Protein AF-A0A519FCN3-F1 (afdb_monomer)

Mean predicted aligned error: 5.94 Å

pLDDT: mean 88.91, std 15.65, range [49.97, 98.31]

Solvent-accessible surface area (backbone atoms only — not comparable to full-atom values): 3363 Å² total; per-residue (Å²): 143,80,80,92,78,67,81,66,43,52,53,57,49,25,52,53,38,53,56,49,23,51,52,28,47,75,72,67,37,56,68,66,15,48,60,40,31,55,51,22,51,73,57,27,47,77,66,50,26,49,52,28,51,55,54,55,63,70,77,106

Structure (mmCIF, N/CA/C/O backbone):
data_AF-A0A519FCN3-F1
#
_entry.id   AF-A0A519FCN3-F1
#
loop_
_atom_site.group_PDB
_atom_site.id
_atom_site.type_symbol
_atom_site.label_atom_id
_atom_site.label_alt_id
_atom_site.label_comp_id
_atom_site.label_asym_id
_atom_site.label_entity_id
_atom_site.label_seq_id
_atom_site.pdbx_PDB_ins_code
_atom_site.Cartn_x
_atom_site.Cartn_y
_atom_site.Cartn_z
_atom_site.occupancy
_atom_site.B_iso_or_equiv
_atom_site.auth_seq_id
_atom_site.auth_comp_id
_atom_site.auth_asym_id
_atom_site.auth_atom_id
_atom_site.pdbx_PDB_model_num
ATOM 1 N N . ASP A 1 1 ? 18.575 14.421 -28.436 1.00 57.78 1 ASP A N 1
ATOM 2 C CA . ASP A 1 1 ? 17.993 15.314 -27.422 1.00 57.78 1 ASP A CA 1
ATOM 3 C C . ASP A 1 1 ? 16.483 15.359 -27.595 1.00 57.78 1 ASP A C 1
ATOM 5 O O . ASP A 1 1 ? 15.966 16.200 -28.317 1.00 57.78 1 ASP A O 1
ATOM 9 N N . GLU A 1 2 ? 15.798 14.384 -26.995 1.00 55.28 2 GLU A N 1
ATOM 10 C CA . GLU A 1 2 ? 14.338 14.344 -26.824 1.00 55.28 2 GLU A CA 1
ATOM 11 C C . GLU A 1 2 ? 14.055 14.366 -25.307 1.00 55.28 2 GLU A C 1
ATOM 13 O O . GLU A 1 2 ? 14.833 13.776 -24.553 1.00 55.28 2 GLU A O 1
ATOM 18 N N . PRO A 1 3 ? 13.037 15.109 -24.838 1.00 52.97 3 PRO A N 1
ATOM 19 C CA . PRO A 1 3 ? 12.976 15.629 -23.470 1.00 52.97 3 PRO A CA 1
ATOM 20 C C . PRO A 1 3 ? 12.467 14.608 -22.436 1.00 52.97 3 PRO A C 1
ATOM 22 O O . PRO A 1 3 ? 11.476 13.932 -22.676 1.00 52.97 3 PRO A O 1
ATOM 25 N N . GLU A 1 4 ? 13.141 14.545 -21.281 1.00 53.12 4 GLU A N 1
ATOM 26 C CA . GLU A 1 4 ? 12.621 14.548 -19.890 1.00 53.12 4 GLU A CA 1
ATOM 27 C C . GLU A 1 4 ? 11.212 13.967 -19.569 1.00 53.12 4 GLU A C 1
ATOM 29 O O . GLU A 1 4 ? 10.527 14.481 -18.689 1.00 53.12 4 GLU A O 1
ATOM 34 N N . PHE A 1 5 ? 10.760 12.889 -20.220 1.00 51.31 5 PHE A N 1
ATOM 35 C CA . PHE A 1 5 ? 9.439 12.267 -19.976 1.00 51.31 5 PHE A CA 1
ATOM 36 C C . PHE A 1 5 ? 9.501 10.836 -19.406 1.00 51.31 5 PHE A C 1
ATOM 38 O O . PHE A 1 5 ? 8.527 10.095 -19.487 1.00 51.31 5 PHE A O 1
ATOM 45 N N . ASP A 1 6 ? 10.634 10.457 -18.808 1.00 54.09 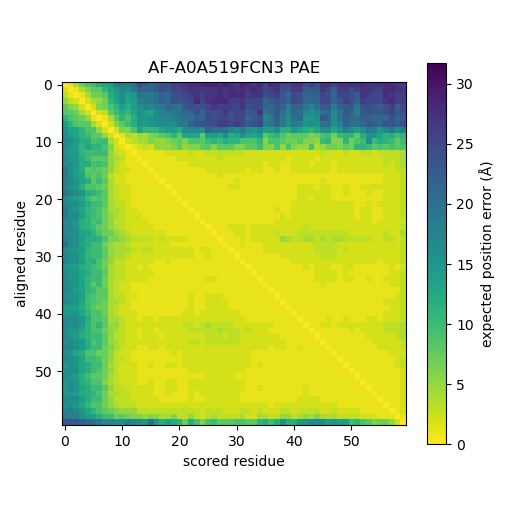6 ASP A N 1
ATOM 46 C CA . ASP A 1 6 ? 10.795 9.221 -18.014 1.00 54.09 6 ASP A CA 1
ATOM 47 C C . ASP A 1 6 ? 10.644 9.482 -16.495 1.00 54.09 6 ASP A C 1
ATOM 49 O O . ASP A 1 6 ? 10.877 8.613 -15.664 1.00 54.09 6 ASP A O 1
ATOM 53 N N . PHE A 1 7 ? 10.226 10.700 -16.111 1.00 49.97 7 PHE A N 1
ATOM 54 C CA . PHE A 1 7 ? 10.006 11.129 -14.716 1.00 49.97 7 PHE A CA 1
ATOM 55 C C . PHE A 1 7 ? 8.843 10.394 -14.013 1.00 49.97 7 PHE A C 1
ATOM 57 O O . PHE A 1 7 ? 8.645 10.544 -12.815 1.00 49.97 7 PHE A O 1
ATOM 64 N N . LEU A 1 8 ? 8.073 9.593 -14.754 1.00 52.09 8 LEU A N 1
ATOM 65 C CA . LEU A 1 8 ? 7.089 8.651 -14.218 1.00 52.09 8 LEU A CA 1
ATOM 66 C C . LEU A 1 8 ? 7.406 7.232 -14.698 1.00 52.09 8 LEU A C 1
ATOM 68 O O . LEU A 1 8 ? 6.515 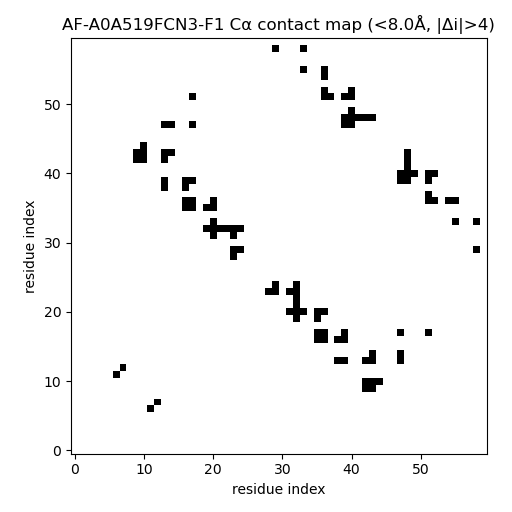6.492 -15.117 1.00 52.09 8 LEU A O 1
ATOM 72 N N . SER A 1 9 ? 8.680 6.833 -14.677 1.00 65.00 9 SER A N 1
ATOM 73 C CA . SER A 1 9 ? 8.967 5.401 -14.608 1.00 65.00 9 SER A CA 1
ATOM 74 C C . SER A 1 9 ? 8.112 4.835 -13.462 1.00 65.00 9 SER A C 1
ATOM 76 O O . SER A 1 9 ? 8.053 5.437 -12.390 1.00 65.00 9 SER A O 1
ATOM 78 N N . GLY A 1 10 ? 7.359 3.750 -13.684 1.00 65.31 10 GLY A N 1
ATOM 79 C CA . GLY A 1 10 ? 6.362 3.259 -12.711 1.00 65.31 10 GLY A CA 1
ATOM 80 C C . GLY A 1 10 ? 6.922 3.021 -11.297 1.00 65.31 10 GLY A C 1
ATOM 81 O O . GLY A 1 10 ? 6.178 3.012 -10.321 1.00 65.31 10 GLY A O 1
ATOM 82 N N . THR A 1 11 ? 8.247 2.918 -11.174 1.00 73.69 11 THR A N 1
ATOM 83 C CA . THR A 1 11 ? 8.994 2.921 -9.916 1.00 73.69 11 THR A CA 1
ATOM 84 C C . THR A 1 11 ? 8.892 4.234 -9.125 1.00 73.69 11 THR A C 1
ATOM 86 O O . THR A 1 11 ? 8.704 4.174 -7.914 1.00 73.69 11 THR A O 1
ATOM 89 N N . ASP A 1 12 ? 8.953 5.416 -9.745 1.00 84.69 12 ASP A N 1
ATOM 90 C CA . ASP A 1 12 ? 8.802 6.698 -9.023 1.00 84.69 12 ASP A CA 1
ATOM 91 C C . ASP A 1 12 ? 7.346 6.933 -8.580 1.00 84.69 12 ASP A C 1
ATOM 93 O O . ASP A 1 12 ? 7.077 7.467 -7.495 1.00 84.69 12 ASP A O 1
ATOM 97 N N . GLU A 1 13 ? 6.385 6.465 -9.380 1.00 91.69 13 GLU A N 1
ATOM 98 C CA . GLU A 1 13 ? 4.968 6.496 -9.013 1.00 91.69 13 GLU A CA 1
ATOM 99 C C . GLU A 1 13 ? 4.683 5.568 -7.821 1.00 91.69 13 GLU A C 1
ATOM 101 O O . GLU A 1 13 ? 4.071 5.991 -6.837 1.00 91.69 13 GLU A O 1
ATOM 106 N N . ALA A 1 14 ? 5.192 4.333 -7.852 1.00 95.19 14 ALA A N 1
ATOM 107 C CA . ALA A 1 14 ? 5.057 3.380 -6.754 1.00 95.19 14 ALA A CA 1
ATOM 108 C C . ALA A 1 14 ? 5.711 3.878 -5.451 1.00 95.19 14 ALA A C 1
ATOM 110 O O . ALA A 1 14 ? 5.155 3.676 -4.370 1.00 95.19 14 ALA A O 1
ATOM 111 N N . ALA A 1 15 ? 6.842 4.588 -5.534 1.00 95.12 15 ALA A N 1
ATOM 112 C CA . ALA A 1 15 ? 7.457 5.234 -4.373 1.00 95.12 15 ALA A CA 1
ATOM 113 C C . ALA A 1 15 ? 6.533 6.300 -3.761 1.00 95.12 15 ALA A C 1
ATOM 115 O O . ALA A 1 15 ? 6.312 6.316 -2.551 1.00 95.12 15 ALA A O 1
ATOM 116 N N . THR A 1 16 ? 5.919 7.136 -4.602 1.00 95.94 16 THR A N 1
ATOM 117 C CA . THR A 1 16 ? 4.951 8.148 -4.150 1.00 95.94 16 THR A CA 1
ATOM 118 C C . THR A 1 16 ? 3.723 7.501 -3.500 1.00 95.94 16 THR A C 1
ATOM 120 O O . THR A 1 16 ? 3.247 7.964 -2.461 1.00 95.94 16 THR A O 1
ATOM 123 N N . LYS A 1 17 ? 3.222 6.399 -4.071 1.00 97.44 17 LYS A N 1
ATOM 124 C CA . LYS A 1 17 ? 2.104 5.624 -3.511 1.00 97.44 17 LYS A CA 1
ATOM 125 C C . LYS A 1 17 ? 2.445 5.022 -2.140 1.00 97.44 17 LYS A C 1
ATOM 127 O O . LYS A 1 17 ? 1.607 5.080 -1.243 1.00 97.44 17 LYS A O 1
ATOM 132 N N . LEU A 1 18 ? 3.667 4.522 -1.925 1.00 98.00 18 LEU A N 1
ATOM 133 C CA . LEU A 1 18 ? 4.115 4.041 -0.606 1.00 98.00 18 LEU A CA 1
ATOM 134 C C . LEU A 1 18 ? 4.062 5.146 0.459 1.00 98.00 18 LEU A C 1
ATOM 136 O O . LEU A 1 18 ? 3.569 4.913 1.565 1.00 98.00 18 LEU A O 1
ATOM 140 N N . ASP A 1 19 ? 4.526 6.352 0.129 1.00 97.75 19 ASP A N 1
ATOM 141 C CA . ASP A 1 19 ? 4.489 7.486 1.058 1.00 97.75 19 ASP A CA 1
ATOM 142 C C . ASP A 1 19 ? 3.056 7.944 1.358 1.00 97.75 19 ASP A C 1
ATOM 144 O O . ASP A 1 19 ? 2.727 8.231 2.513 1.00 97.75 19 ASP A O 1
ATOM 148 N N . LEU A 1 20 ? 2.170 7.938 0.356 1.00 97.94 20 LEU A N 1
ATOM 149 C CA . LEU A 1 20 ? 0.746 8.202 0.566 1.00 97.94 20 LEU A CA 1
ATOM 150 C C . LEU A 1 20 ? 0.119 7.154 1.486 1.00 97.94 20 LEU A C 1
ATOM 152 O O . LEU A 1 20 ? -0.523 7.525 2.466 1.00 97.94 20 LEU A O 1
ATOM 156 N N . ALA A 1 21 ? 0.337 5.864 1.226 1.00 98.12 21 ALA A N 1
ATOM 157 C CA . ALA A 1 21 ? -0.210 4.791 2.050 1.00 98.12 21 ALA A CA 1
ATOM 158 C C . ALA A 1 21 ? 0.187 4.942 3.526 1.00 98.12 21 ALA A C 1
ATOM 160 O O . ALA A 1 21 ? -0.663 4.812 4.404 1.00 98.12 21 ALA A O 1
ATOM 161 N N . ARG A 1 22 ? 1.446 5.300 3.815 1.00 97.19 22 ARG A N 1
ATOM 162 C CA . ARG A 1 22 ? 1.897 5.595 5.187 1.00 97.19 22 ARG A CA 1
ATOM 163 C C . ARG A 1 22 ? 1.095 6.732 5.823 1.00 97.19 22 ARG A C 1
ATOM 165 O O .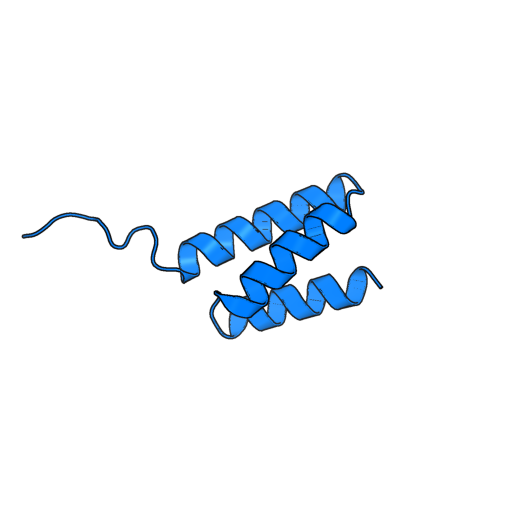 ARG A 1 22 ? 0.647 6.583 6.956 1.00 97.19 22 ARG A O 1
ATOM 172 N N . ALA A 1 23 ? 0.851 7.819 5.093 1.00 98.19 23 ALA A N 1
ATOM 173 C 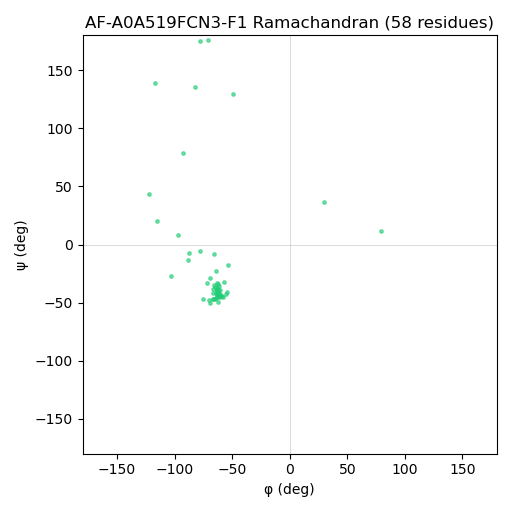CA . ALA A 1 23 ? 0.036 8.927 5.589 1.00 98.19 23 ALA A CA 1
ATOM 174 C C . ALA A 1 23 ? -1.419 8.504 5.875 1.00 98.19 23 ALA A C 1
ATOM 176 O O . ALA A 1 23 ? -1.978 8.895 6.898 1.00 98.19 23 ALA A O 1
ATOM 177 N N . TYR A 1 24 ? -2.029 7.672 5.022 1.00 97.94 24 TYR A N 1
ATOM 178 C CA . TYR A 1 24 ? -3.368 7.116 5.270 1.00 97.94 24 TYR A CA 1
ATOM 179 C C . TYR A 1 24 ? -3.406 6.268 6.553 1.00 97.94 24 TYR A C 1
ATOM 181 O O . TYR A 1 24 ? -4.302 6.448 7.381 1.00 97.94 24 TYR A O 1
ATOM 189 N N . ILE A 1 25 ? -2.385 5.432 6.784 1.00 96.56 25 ILE A N 1
ATOM 190 C CA . ILE A 1 25 ? -2.239 4.653 8.027 1.00 96.56 25 ILE A CA 1
ATOM 191 C C . ILE A 1 25 ? -2.131 5.578 9.245 1.00 96.56 25 ILE A C 1
ATOM 193 O O . ILE A 1 25 ? -2.804 5.351 10.250 1.00 96.56 25 ILE A O 1
ATOM 197 N N . GLU A 1 26 ? -1.322 6.637 9.166 1.00 96.81 26 GLU A N 1
ATOM 198 C CA . GLU A 1 26 ? -1.167 7.623 10.246 1.00 96.81 26 GLU A CA 1
ATOM 199 C C . GLU A 1 26 ? -2.470 8.375 10.556 1.00 96.81 26 GLU A C 1
ATOM 201 O O . GLU A 1 26 ? -2.739 8.701 11.714 1.00 96.81 26 GLU A O 1
ATOM 206 N N . MET A 1 27 ? -3.305 8.611 9.542 1.00 96.94 27 MET A N 1
ATOM 207 C CA . MET A 1 27 ? -4.638 9.202 9.697 1.00 96.94 27 MET A CA 1
ATOM 208 C C . MET A 1 27 ? -5.694 8.203 10.202 1.00 96.94 27 MET A C 1
ATOM 210 O O . MET A 1 27 ? -6.817 8.608 10.506 1.00 96.94 27 MET A O 1
ATOM 214 N N . GLY A 1 28 ? -5.346 6.918 10.334 1.00 96.12 28 GLY A N 1
ATOM 215 C CA . GLY A 1 28 ? -6.254 5.850 10.757 1.00 96.12 28 GLY A CA 1
ATOM 216 C C . GLY A 1 28 ? -7.180 5.337 9.651 1.00 96.12 28 GLY A C 1
ATOM 217 O O . GLY A 1 28 ? -8.116 4.595 9.943 1.00 96.12 28 GLY A O 1
ATOM 218 N N . ASP A 1 29 ? -6.928 5.713 8.398 1.00 97.56 29 ASP A N 1
ATOM 219 C CA . ASP A 1 29 ? -7.660 5.239 7.227 1.00 97.56 29 ASP A CA 1
ATOM 220 C C . ASP A 1 29 ? -6.950 4.017 6.625 1.00 97.56 29 ASP A C 1
ATOM 222 O O . ASP A 1 29 ? -6.184 4.097 5.661 1.00 97.56 29 ASP A O 1
ATOM 226 N N . ALA A 1 30 ? -7.165 2.865 7.261 1.00 95.38 30 ALA A N 1
ATOM 227 C CA . ALA A 1 30 ? -6.555 1.605 6.847 1.00 95.38 30 ALA A CA 1
ATOM 228 C C . ALA A 1 30 ? -7.104 1.088 5.507 1.00 95.38 30 ALA A C 1
ATOM 230 O O . ALA A 1 30 ? -6.371 0.418 4.781 1.00 95.38 30 ALA A O 1
ATOM 231 N N . ASP A 1 31 ? -8.359 1.403 5.174 1.00 97.19 31 ASP A N 1
ATOM 232 C CA . ASP A 1 31 ? -8.985 0.983 3.918 1.00 97.19 31 ASP A CA 1
ATOM 233 C C . ASP A 1 31 ? -8.357 1.738 2.738 1.00 97.19 31 ASP A C 1
ATOM 235 O O . ASP A 1 31 ? -7.883 1.110 1.792 1.00 97.19 31 ASP A O 1
ATOM 239 N N . GLY A 1 32 ? -8.226 3.068 2.844 1.00 96.94 32 GLY A N 1
ATOM 240 C CA . GLY A 1 32 ? -7.543 3.874 1.829 1.00 96.94 32 GLY A CA 1
ATOM 241 C C . GLY A 1 32 ? -6.066 3.504 1.673 1.00 96.94 32 GLY A C 1
ATOM 242 O O . GLY A 1 32 ? -5.555 3.420 0.556 1.00 96.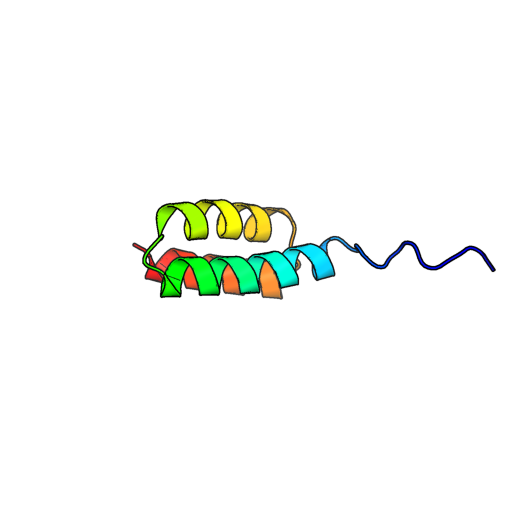94 32 GLY A O 1
ATOM 243 N N . ALA A 1 33 ? -5.376 3.202 2.779 1.00 98.12 33 ALA A N 1
ATOM 244 C CA . ALA A 1 33 ? -4.004 2.702 2.717 1.00 98.12 33 ALA A CA 1
ATOM 245 C C . ALA A 1 33 ? -3.907 1.355 1.987 1.00 98.12 33 ALA A C 1
ATOM 247 O O . ALA A 1 33 ? -2.966 1.138 1.225 1.00 98.12 33 ALA A O 1
ATOM 248 N N . ARG A 1 34 ? -4.862 0.447 2.211 1.00 97.94 34 ARG A N 1
ATOM 249 C CA . ARG A 1 34 ? -4.866 -0.889 1.612 1.00 97.94 34 ARG A CA 1
ATOM 250 C C . ARG A 1 34 ? -4.998 -0.834 0.094 1.00 97.94 34 ARG A C 1
ATOM 252 O O . ARG A 1 34 ? -4.204 -1.481 -0.584 1.00 97.94 34 ARG A O 1
ATOM 259 N N . ASP A 1 35 ? -5.927 -0.026 -0.411 1.00 98.12 35 ASP A N 1
ATOM 260 C CA . ASP A 1 35 ? -6.145 0.140 -1.852 1.00 98.12 35 ASP A CA 1
ATOM 261 C C . ASP A 1 35 ? -4.864 0.627 -2.553 1.00 98.12 35 ASP A C 1
ATOM 263 O O . ASP A 1 35 ? -4.434 0.057 -3.555 1.00 98.12 35 ASP A O 1
ATOM 267 N N . ILE A 1 36 ? -4.185 1.620 -1.968 1.00 97.94 36 ILE A N 1
ATOM 268 C CA . ILE A 1 36 ? -2.932 2.166 -2.510 1.00 97.94 36 ILE A CA 1
ATOM 269 C C . ILE A 1 36 ? -1.799 1.129 -2.462 1.00 97.94 36 ILE A C 1
ATOM 271 O O . ILE A 1 36 ? -1.014 1.013 -3.405 1.00 97.94 36 ILE A O 1
ATOM 275 N N . LEU A 1 37 ? -1.685 0.362 -1.374 1.00 98.19 37 LEU A N 1
ATOM 276 C CA . LEU A 1 37 ? -0.646 -0.663 -1.239 1.00 98.19 37 LEU A CA 1
ATOM 277 C C . LEU A 1 37 ? -0.833 -1.810 -2.241 1.00 98.19 37 LEU A C 1
ATOM 279 O O . LEU A 1 37 ? 0.163 -2.330 -2.745 1.00 98.19 37 LEU A O 1
ATOM 283 N N . ASP A 1 38 ? -2.072 -2.181 -2.568 1.00 98.00 38 ASP A N 1
ATOM 284 C CA . ASP A 1 38 ? -2.355 -3.191 -3.593 1.00 98.00 38 ASP A CA 1
ATOM 285 C C . ASP A 1 38 ? -1.902 -2.726 -4.993 1.00 98.00 38 ASP A C 1
ATOM 287 O O . ASP A 1 38 ? -1.342 -3.525 -5.754 1.00 98.00 38 ASP A O 1
ATOM 291 N N . GLU A 1 39 ? -2.030 -1.431 -5.313 1.00 97.12 39 GLU A N 1
ATOM 292 C CA . GLU A 1 39 ? -1.465 -0.851 -6.543 1.00 97.12 39 GLU A CA 1
ATOM 293 C C . GLU A 1 39 ? 0.069 -0.938 -6.566 1.00 97.12 39 GLU A C 1
ATOM 295 O O . GLU A 1 39 ? 0.655 -1.379 -7.558 1.00 97.12 39 GLU A O 1
ATOM 300 N N . VAL A 1 40 ? 0.740 -0.617 -5.452 1.00 97.62 40 VAL A N 1
ATOM 301 C CA . VAL A 1 40 ? 2.207 -0.740 -5.349 1.00 97.62 40 VAL A CA 1
ATOM 302 C C . VAL A 1 40 ? 2.663 -2.187 -5.551 1.00 97.62 40 VAL A C 1
ATOM 304 O O . VAL A 1 40 ? 3.673 -2.438 -6.210 1.00 97.62 40 VAL A O 1
ATOM 307 N N . VAL A 1 41 ? 1.919 -3.165 -5.026 1.00 97.25 41 VAL A N 1
ATOM 308 C CA . VAL A 1 41 ? 2.225 -4.590 -5.226 1.00 97.25 41 VAL A CA 1
ATOM 309 C C . VAL A 1 41 ? 2.141 -4.989 -6.707 1.00 97.25 41 VAL A C 1
ATOM 311 O O . VAL A 1 41 ? 2.903 -5.856 -7.162 1.00 97.25 41 VAL A O 1
ATOM 314 N N . ALA A 1 42 ? 1.234 -4.379 -7.468 1.00 95.88 42 ALA A N 1
ATOM 315 C CA . ALA A 1 42 ? 1.101 -4.626 -8.897 1.00 95.88 42 ALA A CA 1
ATOM 316 C C . ALA A 1 42 ? 2.225 -3.952 -9.706 1.00 95.88 42 ALA A C 1
ATOM 318 O O . ALA A 1 42 ? 2.852 -4.615 -10.541 1.00 95.88 42 ALA A O 1
ATOM 319 N N . GLU A 1 43 ? 2.513 -2.682 -9.421 1.00 93.38 43 GLU A N 1
ATOM 320 C CA . GLU A 1 43 ? 3.261 -1.780 -10.310 1.00 93.38 43 GLU A CA 1
ATOM 321 C C . GLU A 1 43 ? 4.722 -1.541 -9.911 1.00 93.38 43 GLU A C 1
ATOM 323 O O . GLU A 1 43 ? 5.546 -1.271 -10.783 1.00 93.38 43 GLU A O 1
ATOM 328 N N . GLY A 1 44 ? 5.058 -1.662 -8.622 1.00 93.50 44 GLY A N 1
ATOM 329 C CA . GLY A 1 44 ? 6.390 -1.337 -8.109 1.00 93.50 44 GLY A CA 1
ATOM 330 C C . GLY A 1 44 ? 7.486 -2.323 -8.520 1.00 93.50 44 GLY A C 1
ATOM 331 O O . GLY A 1 44 ? 7.233 -3.360 -9.133 1.00 93.50 44 GLY A O 1
ATOM 332 N N . ASP A 1 45 ? 8.726 -2.032 -8.147 1.00 94.38 45 ASP A N 1
ATOM 333 C CA . ASP A 1 45 ? 9.833 -2.990 -8.225 1.00 94.38 45 ASP A CA 1
ATOM 334 C C . ASP A 1 45 ? 9.802 -4.019 -7.076 1.00 94.38 45 ASP A C 1
ATOM 336 O O . ASP A 1 45 ? 8.978 -3.953 -6.164 1.00 94.38 45 ASP A O 1
ATOM 340 N N . ASP A 1 46 ? 10.701 -5.006 -7.098 1.00 96.12 46 ASP A N 1
ATOM 341 C CA . ASP A 1 46 ? 10.734 -6.065 -6.079 1.00 96.12 46 ASP A CA 1
ATOM 342 C C . ASP A 1 46 ? 10.893 -5.528 -4.643 1.00 96.12 46 ASP A C 1
ATOM 344 O O . ASP A 1 46 ? 10.340 -6.110 -3.702 1.00 96.12 46 ASP A O 1
ATOM 348 N N . GLY A 1 47 ? 11.610 -4.415 -4.463 1.00 96.50 47 GLY A N 1
ATOM 349 C CA . GLY A 1 47 ? 11.779 -3.764 -3.167 1.00 96.50 47 GLY A CA 1
ATOM 350 C C . GLY A 1 47 ? 10.475 -3.132 -2.696 1.00 96.50 47 GLY A C 1
ATOM 351 O O . GLY A 1 47 ? 10.003 -3.428 -1.598 1.00 96.50 47 GLY A O 1
ATOM 352 N N . GLN A 1 48 ? 9.843 -2.348 -3.564 1.00 97.56 48 GLN A N 1
ATOM 353 C CA . GLN A 1 48 ? 8.575 -1.671 -3.297 1.00 97.56 48 GLN A CA 1
ATOM 354 C C . GLN A 1 48 ? 7.437 -2.662 -3.047 1.00 97.56 48 GLN A C 1
ATOM 356 O O . GLN A 1 48 ? 6.673 -2.510 -2.095 1.00 97.56 48 GLN A O 1
ATOM 361 N N . LYS A 1 49 ? 7.357 -3.739 -3.839 1.00 98.00 49 LYS A N 1
ATOM 362 C CA . LYS A 1 49 ? 6.372 -4.811 -3.635 1.00 98.00 49 LYS A CA 1
ATOM 363 C C . LYS A 1 49 ? 6.569 -5.519 -2.302 1.00 98.00 49 LYS A C 1
ATOM 365 O O . LYS A 1 49 ? 5.593 -5.939 -1.683 1.00 98.00 49 LYS A O 1
ATOM 370 N N . THR A 1 50 ? 7.818 -5.719 -1.884 1.00 98.31 50 THR A N 1
ATOM 371 C CA . THR A 1 50 ? 8.121 -6.326 -0.582 1.00 98.31 50 THR A CA 1
ATOM 372 C C . THR A 1 50 ? 7.672 -5.402 0.541 1.00 98.31 50 THR A C 1
ATOM 374 O O . THR A 1 50 ? 6.953 -5.836 1.437 1.00 98.31 50 THR A O 1
ATOM 377 N N . GLU A 1 51 ? 8.002 -4.116 0.445 1.00 97.75 51 GLU A N 1
ATOM 378 C CA . GLU A 1 51 ? 7.608 -3.120 1.435 1.00 97.75 51 GLU A CA 1
ATOM 379 C C . GLU A 1 51 ? 6.082 -2.980 1.554 1.00 97.75 51 GLU A C 1
ATOM 381 O O . GLU A 1 51 ? 5.539 -2.963 2.661 1.00 97.75 51 GLU A O 1
ATOM 386 N N . ALA A 1 52 ? 5.373 -2.956 0.423 1.00 98.19 52 ALA A N 1
ATOM 387 C CA . ALA A 1 52 ? 3.921 -2.865 0.410 1.00 98.19 52 ALA A CA 1
ATOM 388 C C . ALA A 1 52 ? 3.258 -4.082 1.073 1.00 98.19 52 ALA A C 1
ATOM 390 O O . ALA A 1 52 ? 2.350 -3.924 1.890 1.00 98.19 52 ALA A O 1
ATOM 391 N N . ARG A 1 53 ? 3.749 -5.300 0.796 1.00 98.00 53 ARG A N 1
ATOM 392 C CA . ARG A 1 53 ? 3.261 -6.528 1.452 1.00 98.00 53 ARG A CA 1
ATOM 393 C C . ARG A 1 53 ? 3.527 -6.528 2.955 1.00 98.00 53 ARG A C 1
ATOM 395 O O . ARG A 1 53 ? 2.658 -6.949 3.719 1.00 98.00 53 ARG A O 1
ATOM 402 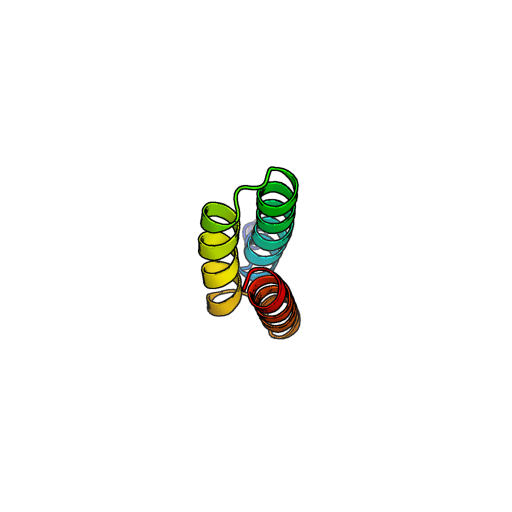N N . ASP A 1 54 ? 4.687 -6.036 3.380 1.00 98.00 54 ASP A N 1
ATOM 403 C CA . ASP A 1 54 ? 5.019 -5.897 4.797 1.00 98.00 54 ASP A CA 1
ATOM 404 C C . ASP A 1 54 ? 4.064 -4.927 5.497 1.00 98.00 54 ASP A C 1
ATOM 406 O O . ASP A 1 54 ? 3.582 -5.228 6.589 1.00 98.00 54 ASP A O 1
ATOM 410 N N . MET A 1 55 ? 3.738 -3.792 4.874 1.00 96.88 55 MET A N 1
ATOM 411 C CA . MET A 1 55 ? 2.756 -2.852 5.418 1.00 96.88 55 MET A CA 1
ATOM 412 C C . MET A 1 55 ? 1.351 -3.454 5.467 1.00 96.88 55 MET A C 1
ATOM 414 O O . MET A 1 55 ? 0.726 -3.415 6.526 1.00 96.88 55 MET A O 1
ATOM 418 N N . LEU A 1 56 ? 0.892 -4.09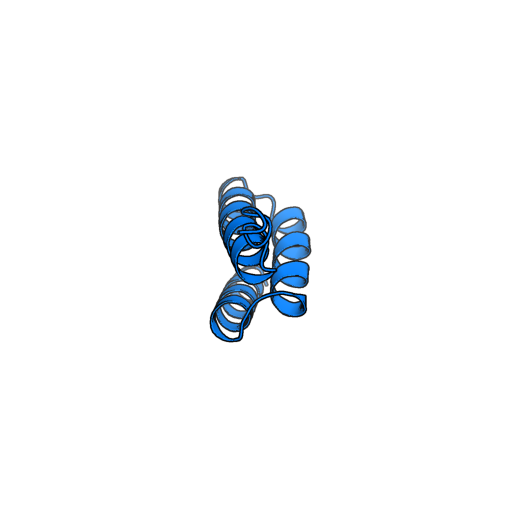7 4.388 1.00 97.06 56 LEU A N 1
ATOM 419 C CA . LEU A 1 56 ? -0.395 -4.802 4.345 1.00 97.06 56 LEU A CA 1
ATOM 420 C C . LEU A 1 56 ? -0.520 -5.832 5.472 1.00 97.06 56 LEU A C 1
ATOM 422 O O . LEU A 1 56 ? -1.567 -5.922 6.104 1.00 97.06 56 LEU A O 1
ATOM 426 N N . SER A 1 57 ? 0.556 -6.567 5.772 1.00 96.50 57 SER A N 1
ATOM 427 C CA . SER A 1 57 ? 0.573 -7.565 6.849 1.00 96.50 57 SER A CA 1
ATOM 428 C C . SER A 1 57 ? 0.370 -6.977 8.251 1.00 96.50 57 SER A C 1
ATOM 430 O O . SER A 1 57 ? -0.056 -7.693 9.152 1.00 96.50 57 SER A O 1
ATOM 432 N N . ARG A 1 58 ? 0.666 -5.684 8.443 1.00 93.50 58 ARG A N 1
ATOM 433 C CA . ARG A 1 58 ? 0.507 -4.973 9.723 1.00 93.50 58 ARG A CA 1
ATOM 434 C C . ARG A 1 58 ? -0.886 -4.368 9.896 1.00 93.50 58 ARG A C 1
ATOM 436 O O . ARG A 1 58 ? -1.209 -3.947 11.002 1.00 93.50 58 ARG A O 1
ATOM 443 N N . LEU A 1 59 ? -1.675 -4.296 8.821 1.00 89.69 59 LEU A N 1
ATOM 444 C CA . LEU A 1 59 ? -3.052 -3.790 8.833 1.00 89.69 59 LEU A CA 1
ATOM 445 C C . LEU A 1 59 ? -4.090 -4.880 9.153 1.00 89.69 59 LEU A C 1
ATOM 447 O O . LEU A 1 59 ? -5.269 -4.560 9.293 1.00 89.69 59 LEU A O 1
ATOM 451 N N . VAL A 1 60 ? -3.668 -6.148 9.232 1.00 75.94 60 VAL A N 1
ATOM 452 C CA . VAL A 1 60 ? -4.529 -7.324 9.470 1.00 75.94 60 VAL A CA 1
ATOM 453 C C . VAL A 1 60 ? -4.576 -7.725 10.939 1.00 75.94 60 VAL A C 1
ATOM 455 O O . VAL A 1 60 ? -3.532 -7.618 11.620 1.00 75.94 60 VAL A O 1
#

Secondary structure (DSSP, 8-state):
------TT-HHHHHHHHHHHHHHHHHTT-HHHHHHHHHHHHHHS-HHHHHHHHHHHHH--

Nearest PDB structures (foldseek):
  4mal-assem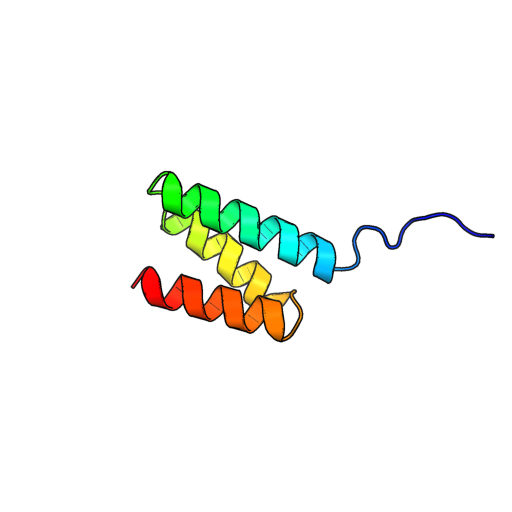bly1_A  TM=9.518E-01  e=1.660E-05  Pseudomonas aeruginosa PAO1
  4mbq-assembly2_D  TM=9.953E-01  e=2.369E-04  Pseudomonas aeruginosa PAO1
  4mbq-assembly2_C  TM=1.003E+00  e=1.984E-04  Pseudomonas aeruginosa PAO1
  4mbq-assembly1_E  TM=9.981E-01  e=5.746E-04  Pseudomonas aeruginosa PAO1
  4mal-assembly2_B  TM=8.261E-01  e=1.392E-04  Pseudomonas aeruginosa PAO1

Radius of gyration: 12.79 Å; Cα contacts (8 Å, |Δi|>4): 57; chains: 1; bounding box: 27×23×38 Å

Foldseek 3Di:
DDDDPCCPQVQNVLVVLQVVLVVCVVVVNNVVSLVSLVVSLVRHDPVSVVSSVVVNVVSD

Sequence (60 aa):
DEPEFDFLSGTDEAATKLDLARAYIEMGDA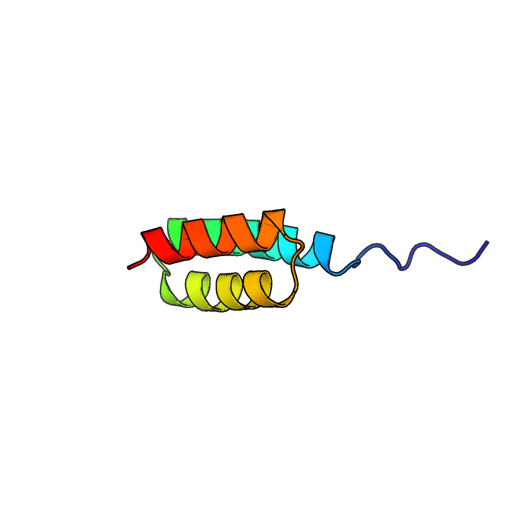DGARDILDEVVAEGDDGQKTEARDMLSRLV